Protein AF-A0A1V1PQ42-F1 (afdb_monomer_lite)

Foldseek 3Di:
DDDDDDDDDDDDPDPDDPPPPDDPQDPFAWWWKDQVVVFAIEIEGAGEDALVVLVVVLVVCLVPVSNVQTAYEYEYDQHYHCVRPDLVSLVVSVVSLLVSLVPDPDQREYEYEYAALHPVVLVVVCSNPPCCVPRRSHNYHYDYHPDLVVSCVGDPPVVSVCVVVVPRMDTDDTD

Sequence (175 aa):
MCVERIRAGPNKATPPRVDEIRSATKPMAITFFEHAALGFQVVRMDGVLTDAQLTALSQAHVGNRDWAAADAIHIVDEALDVSEVTYAHLDKLRALYRVLQASLDLHLVRRAAWVCPNPSAWSLLEYWLADRHSRDGQGSDVCLVASLAEASLLFDEEELATVSRWRGFTELHRI

Structure (mmCIF, N/CA/C/O backbone):
data_AF-A0A1V1PQ42-F1
#
_entry.id   AF-A0A1V1PQ42-F1
#
loop_
_atom_site.group_PDB
_atom_site.id
_atom_site.type_symbol
_atom_site.label_atom_id
_atom_site.label_alt_id
_atom_site.label_comp_id
_atom_site.label_asym_id
_atom_site.label_entity_id
_atom_site.label_seq_id
_atom_site.pdbx_PDB_ins_code
_atom_site.Cartn_x
_atom_site.Cartn_y
_atom_site.Cartn_z
_atom_site.occupancy
_atom_site.B_iso_or_equiv
_atom_site.auth_seq_id
_atom_site.auth_comp_id
_atom_site.auth_asym_id
_atom_site.auth_atom_id
_atom_site.pdbx_PDB_model_num
ATOM 1 N N . MET A 1 1 ? 78.884 14.021 20.514 1.00 38.81 1 MET A N 1
ATOM 2 C CA . MET A 1 1 ? 77.903 12.926 20.342 1.00 38.81 1 MET A CA 1
ATOM 3 C C . MET A 1 1 ? 76.595 13.426 20.939 1.00 38.81 1 MET A C 1
ATOM 5 O O . MET A 1 1 ? 76.595 13.726 22.120 1.00 38.81 1 MET A O 1
ATOM 9 N N . CYS A 1 2 ? 75.607 13.861 20.142 1.00 36.00 2 CYS A N 1
ATOM 10 C CA . CYS A 1 2 ? 74.465 13.034 19.687 1.00 36.00 2 CYS A CA 1
ATOM 11 C C . CYS A 1 2 ? 73.952 12.139 20.835 1.00 36.00 2 CYS A C 1
ATOM 13 O O . CYS A 1 2 ? 74.721 11.317 21.313 1.00 36.00 2 CYS A O 1
ATOM 15 N N . VAL A 1 3 ? 72.720 12.264 21.345 1.00 38.56 3 VAL A N 1
ATOM 16 C CA . VAL A 1 3 ? 71.445 12.167 20.610 1.00 38.56 3 VAL A CA 1
ATOM 17 C C . VAL A 1 3 ? 70.310 12.900 21.364 1.00 38.56 3 VAL A C 1
ATOM 19 O O . VAL A 1 3 ? 70.218 12.815 22.586 1.00 38.56 3 VAL A O 1
ATOM 22 N N . GLU A 1 4 ? 69.427 13.577 20.624 1.00 38.66 4 GLU A N 1
ATOM 23 C CA . GLU A 1 4 ? 68.067 13.965 21.039 1.00 38.66 4 GLU A CA 1
ATOM 24 C C . GLU A 1 4 ? 67.194 12.737 21.371 1.00 38.66 4 GLU A C 1
ATOM 26 O O . GLU A 1 4 ? 67.390 11.683 20.769 1.00 38.66 4 GLU A O 1
ATOM 31 N N . ARG A 1 5 ? 66.143 12.886 22.200 1.00 42.69 5 ARG A N 1
ATOM 32 C CA . ARG A 1 5 ? 64.795 12.374 21.849 1.00 42.69 5 ARG A CA 1
ATOM 33 C C . ARG A 1 5 ? 63.667 12.835 22.791 1.00 42.69 5 ARG A C 1
ATOM 35 O O . ARG A 1 5 ? 63.561 12.404 23.930 1.00 42.69 5 ARG A O 1
ATOM 42 N N . ILE A 1 6 ? 62.823 13.695 22.216 1.00 43.53 6 ILE A N 1
ATOM 43 C CA . ILE A 1 6 ? 61.353 13.614 22.084 1.00 43.53 6 ILE A CA 1
ATOM 44 C C . ILE A 1 6 ? 60.506 13.504 23.368 1.00 43.53 6 ILE A C 1
ATOM 46 O O . ILE A 1 6 ? 60.350 12.450 23.978 1.00 43.53 6 ILE A O 1
ATOM 50 N N . ARG A 1 7 ? 59.833 14.625 23.668 1.00 42.47 7 ARG A N 1
ATOM 51 C CA . ARG A 1 7 ? 58.661 14.739 24.547 1.00 42.47 7 ARG A CA 1
ATOM 52 C C . ARG A 1 7 ? 57.449 14.047 23.909 1.00 42.47 7 ARG A C 1
ATOM 54 O O . ARG A 1 7 ? 57.089 14.366 22.778 1.00 42.47 7 ARG A O 1
ATOM 61 N N . ALA A 1 8 ? 56.782 13.173 24.659 1.00 42.50 8 ALA A N 1
ATOM 62 C CA . ALA A 1 8 ? 55.443 12.692 24.335 1.00 42.50 8 ALA A CA 1
ATOM 63 C C . ALA A 1 8 ? 54.422 13.817 24.591 1.00 42.50 8 ALA A C 1
ATOM 65 O O . ALA A 1 8 ? 54.221 14.237 25.730 1.00 42.50 8 ALA A O 1
ATOM 66 N N . GLY A 1 9 ? 53.821 14.343 23.523 1.00 43.59 9 GLY A N 1
ATOM 67 C CA . GLY A 1 9 ? 52.654 15.222 23.605 1.00 43.59 9 GLY A CA 1
ATOM 68 C C . GLY A 1 9 ? 51.368 14.411 23.825 1.00 43.59 9 GLY A C 1
ATOM 69 O O . GLY A 1 9 ? 51.314 13.243 23.434 1.00 43.59 9 GLY A O 1
ATOM 70 N N . PRO A 1 10 ? 50.329 14.996 24.443 1.00 45.22 10 PRO A N 1
ATOM 71 C CA . PRO A 1 10 ? 49.080 14.299 24.712 1.00 45.22 10 PRO A CA 1
ATOM 72 C C . PRO A 1 10 ? 48.338 13.994 23.407 1.00 45.22 10 PRO A C 1
ATOM 74 O O . PRO A 1 10 ? 48.127 14.865 22.560 1.00 45.22 10 PRO A O 1
ATOM 77 N N . ASN A 1 11 ? 47.951 12.728 23.276 1.00 43.69 11 ASN A N 1
ATOM 78 C CA . ASN A 1 11 ? 47.199 12.161 22.168 1.00 43.69 11 ASN A CA 1
ATOM 79 C C . ASN A 1 11 ? 45.830 12.861 22.059 1.00 43.69 11 ASN A C 1
ATOM 81 O O . ASN A 1 11 ? 44.925 12.600 22.851 1.00 43.69 11 ASN A O 1
ATOM 85 N N . LYS A 1 12 ? 45.686 13.796 21.112 1.00 47.03 12 LYS A N 1
ATOM 86 C CA . LYS A 1 12 ? 44.388 14.384 20.763 1.00 47.03 12 LYS A CA 1
ATOM 87 C C . LYS A 1 12 ? 43.597 13.326 19.999 1.00 47.03 12 LYS A C 1
ATOM 89 O O . LYS A 1 12 ? 43.850 13.101 18.818 1.00 47.03 12 LYS A O 1
ATOM 94 N N . ALA A 1 13 ? 42.656 12.680 20.684 1.00 47.91 13 ALA A N 1
ATOM 95 C CA . ALA A 1 13 ? 41.653 11.842 20.047 1.00 47.91 13 ALA A CA 1
ATOM 96 C C . ALA A 1 13 ? 40.967 12.655 18.940 1.00 47.91 13 ALA A C 1
ATOM 98 O O . ALA A 1 13 ? 40.370 13.703 19.191 1.00 47.91 13 ALA A O 1
ATOM 99 N N . THR A 1 14 ? 41.132 12.202 17.702 1.00 52.16 14 THR A N 1
ATOM 100 C CA . THR A 1 14 ? 40.446 12.774 16.545 1.00 52.16 14 THR A CA 1
ATOM 101 C C . THR A 1 14 ? 38.969 12.394 16.667 1.00 52.16 14 THR A C 1
ATOM 103 O O . THR A 1 14 ? 38.689 11.203 16.801 1.00 52.16 14 THR A O 1
ATOM 106 N N . PRO A 1 15 ? 38.022 13.348 16.680 1.00 42.31 15 PRO A N 1
ATOM 107 C CA . PRO A 1 15 ? 36.609 12.997 16.647 1.00 42.31 15 PRO A CA 1
ATOM 108 C C . PRO A 1 15 ? 36.301 12.292 15.314 1.00 42.31 15 PRO A C 1
ATOM 110 O O . PRO A 1 15 ? 36.861 12.686 14.285 1.00 42.31 15 PRO A O 1
ATOM 113 N N . PRO A 1 16 ? 35.451 11.251 15.306 1.00 37.88 16 PRO A N 1
ATOM 114 C CA . PRO A 1 16 ? 35.089 10.573 14.068 1.00 37.88 16 PRO A CA 1
ATOM 115 C C . PRO A 1 16 ? 34.418 11.560 13.101 1.00 37.88 16 PRO A C 1
ATOM 117 O O . PRO A 1 16 ? 33.638 12.425 13.509 1.00 37.88 16 PRO A O 1
ATOM 120 N N . ARG A 1 17 ? 34.777 11.459 11.816 1.00 39.06 17 ARG A N 1
ATOM 121 C CA . ARG A 1 17 ? 34.222 12.278 10.731 1.00 39.06 17 ARG A CA 1
ATOM 122 C C . ARG A 1 17 ? 32.746 11.932 10.526 1.00 39.06 17 ARG A C 1
ATOM 124 O O . ARG A 1 17 ? 32.366 10.769 10.562 1.00 39.06 17 ARG A O 1
ATOM 131 N N . VAL A 1 18 ? 31.945 12.956 10.240 1.00 44.16 18 VAL A N 1
ATOM 132 C CA . VAL A 1 18 ? 30.486 12.899 10.012 1.00 44.16 18 VAL A CA 1
ATOM 133 C C . VAL A 1 18 ? 30.098 12.065 8.768 1.00 44.16 18 VAL A C 1
ATOM 135 O O . VAL A 1 18 ? 28.925 11.788 8.551 1.00 44.16 18 VAL A O 1
ATOM 138 N N . ASP A 1 19 ? 31.072 11.572 7.998 1.00 39.03 19 ASP A N 1
ATOM 139 C CA . ASP A 1 19 ? 30.859 10.874 6.724 1.00 39.03 19 ASP A CA 1
ATOM 140 C C . ASP A 1 19 ? 30.889 9.332 6.807 1.00 39.03 19 ASP A C 1
ATOM 142 O O . ASP A 1 19 ? 30.744 8.664 5.786 1.00 39.03 19 ASP A O 1
ATOM 146 N N . GLU A 1 20 ? 31.027 8.740 7.999 1.00 40.66 20 GLU A N 1
ATOM 147 C CA . GLU A 1 20 ? 31.029 7.272 8.192 1.00 40.66 20 GLU A CA 1
ATOM 148 C C . GLU A 1 20 ? 29.664 6.675 8.589 1.00 40.66 20 GLU A C 1
ATOM 150 O O . GLU A 1 20 ? 29.575 5.523 9.006 1.00 40.66 20 GLU A O 1
ATOM 155 N N . ILE A 1 21 ? 28.570 7.415 8.384 1.00 43.59 21 ILE A N 1
ATOM 156 C CA . ILE A 1 21 ? 27.204 6.866 8.408 1.00 43.59 21 ILE A CA 1
ATOM 157 C C . ILE A 1 21 ? 26.648 6.886 6.982 1.00 43.59 21 ILE A C 1
ATOM 159 O O . ILE A 1 21 ? 25.666 7.556 6.673 1.00 43.59 21 ILE A O 1
ATOM 163 N N . ARG A 1 22 ? 27.302 6.169 6.063 1.00 42.66 22 ARG A N 1
ATOM 164 C CA . ARG A 1 22 ? 26.708 5.847 4.764 1.00 42.66 22 ARG A CA 1
ATOM 165 C C . ARG A 1 22 ? 26.631 4.344 4.565 1.00 42.66 22 ARG A C 1
ATOM 167 O O . ARG A 1 22 ? 27.622 3.672 4.315 1.00 42.66 22 ARG A O 1
ATOM 174 N N . SER A 1 23 ? 25.374 3.909 4.585 1.00 45.06 23 SER A N 1
ATOM 175 C CA . SER A 1 23 ? 24.831 2.768 3.862 1.00 45.06 23 SER A CA 1
ATOM 176 C C . SER A 1 23 ? 25.217 1.387 4.384 1.00 45.06 23 SER A C 1
ATOM 178 O O . SER A 1 23 ? 25.910 0.613 3.730 1.00 45.06 23 SER A O 1
ATOM 180 N N . ALA A 1 24 ? 24.641 1.023 5.532 1.00 45.12 24 ALA A N 1
ATOM 181 C CA . ALA A 1 24 ? 24.122 -0.333 5.631 1.00 45.12 24 ALA A CA 1
ATOM 182 C C . ALA A 1 24 ? 22.972 -0.427 4.616 1.00 45.12 24 ALA A C 1
ATOM 184 O O . ALA A 1 24 ? 21.944 0.227 4.788 1.00 45.12 24 ALA A O 1
ATOM 185 N N . THR A 1 25 ? 23.189 -1.156 3.522 1.00 47.34 25 THR A N 1
ATOM 186 C CA . THR A 1 25 ? 22.195 -1.478 2.493 1.00 47.34 25 THR A CA 1
ATOM 187 C C . THR A 1 25 ? 20.913 -1.933 3.183 1.00 47.34 25 THR A C 1
ATOM 189 O O . THR A 1 25 ? 20.919 -2.994 3.798 1.00 47.34 25 THR A O 1
ATOM 192 N N . LYS A 1 26 ? 19.856 -1.113 3.173 1.00 54.12 26 LYS A N 1
ATOM 193 C CA . LYS A 1 26 ? 18.601 -1.403 3.882 1.00 54.12 26 LYS A CA 1
ATOM 194 C C . LYS A 1 26 ? 17.895 -2.551 3.141 1.00 54.12 26 LYS A C 1
ATOM 196 O O . LYS A 1 26 ? 17.393 -2.308 2.045 1.00 54.12 26 LYS A O 1
ATOM 201 N N . PRO A 1 27 ? 17.862 -3.793 3.660 1.00 63.25 27 PRO A N 1
ATOM 202 C CA . PRO A 1 27 ? 17.223 -4.904 2.979 1.00 63.25 27 PRO A CA 1
ATOM 203 C C . PRO A 1 27 ? 15.852 -5.099 3.620 1.00 63.25 27 PRO A C 1
ATOM 205 O O . PRO A 1 27 ? 15.706 -5.855 4.577 1.00 63.25 27 PRO A O 1
ATOM 208 N N . MET A 1 28 ? 14.870 -4.330 3.166 1.00 63.03 28 MET A N 1
ATOM 209 C CA . MET A 1 28 ? 13.471 -4.507 3.551 1.00 63.03 28 MET A CA 1
ATOM 210 C C . MET A 1 28 ? 12.612 -3.693 2.599 1.00 63.03 28 MET A C 1
ATOM 212 O O . MET A 1 28 ? 13.019 -2.571 2.324 1.00 63.03 28 MET A O 1
ATOM 216 N N . ALA A 1 29 ? 11.491 -4.228 2.102 1.00 79.25 29 ALA A N 1
ATOM 217 C CA . ALA A 1 29 ? 10.621 -3.468 1.198 1.00 79.25 29 ALA A CA 1
ATOM 218 C C . ALA A 1 29 ? 9.166 -3.399 1.604 1.00 79.25 29 ALA A C 1
ATOM 220 O O . ALA A 1 29 ? 8.527 -2.416 1.249 1.00 79.25 29 ALA A O 1
ATOM 221 N N . ILE A 1 30 ? 8.603 -4.423 2.257 1.00 94.25 30 ILE A N 1
ATOM 222 C CA . ILE A 1 30 ? 7.150 -4.462 2.474 1.00 94.25 30 ILE A CA 1
ATOM 223 C C . ILE A 1 30 ? 6.824 -5.168 3.787 1.00 94.25 30 ILE A C 1
ATOM 225 O O . ILE A 1 30 ? 7.205 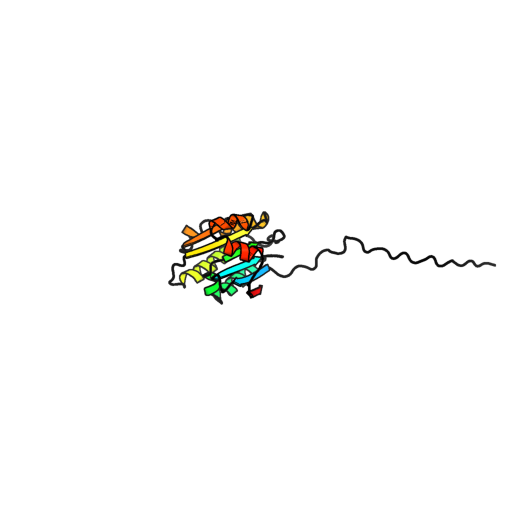-6.314 3.998 1.00 94.25 30 ILE A O 1
ATOM 229 N N . THR A 1 31 ? 6.091 -4.507 4.680 1.00 95.56 31 THR A N 1
ATOM 230 C CA . THR A 1 31 ? 5.615 -5.103 5.939 1.00 95.56 31 THR A CA 1
ATOM 231 C C . THR A 1 31 ? 4.115 -4.901 6.098 1.00 95.56 31 THR A C 1
ATOM 233 O O . THR A 1 31 ? 3.610 -3.794 5.909 1.00 95.56 31 THR A O 1
ATOM 236 N N . PHE A 1 32 ? 3.416 -5.968 6.471 1.00 96.06 32 PHE A N 1
ATOM 237 C CA . PHE A 1 32 ? 1.983 -5.989 6.731 1.00 96.06 32 PHE A CA 1
ATOM 238 C C . PHE A 1 32 ? 1.716 -5.890 8.221 1.00 96.06 32 PHE A C 1
ATOM 240 O O . PHE A 1 32 ? 2.275 -6.646 9.018 1.00 96.06 32 PHE A O 1
ATOM 247 N N . PHE A 1 33 ? 0.798 -5.009 8.575 1.00 97.00 33 PHE A N 1
ATOM 248 C CA . PHE A 1 33 ? 0.276 -4.861 9.916 1.00 97.00 33 PHE A CA 1
ATOM 249 C C . PHE A 1 33 ? -1.241 -4.919 9.883 1.00 97.00 33 PHE A C 1
ATOM 251 O O . PHE A 1 33 ? -1.862 -4.501 8.910 1.00 97.00 33 PHE A O 1
ATOM 258 N N . GLU A 1 34 ? -1.838 -5.378 10.970 1.00 96.81 34 GLU A N 1
ATOM 259 C CA . GLU A 1 34 ? -3.285 -5.405 11.141 1.00 96.81 34 GLU A CA 1
ATOM 260 C C . GLU A 1 34 ? -3.682 -4.737 12.450 1.00 96.81 34 GLU A C 1
ATOM 262 O O . GLU A 1 34 ? -3.006 -4.891 13.471 1.00 96.81 34 GLU A O 1
ATOM 267 N N . HIS A 1 35 ? -4.811 -4.031 12.415 1.00 96.75 35 HIS A N 1
ATOM 268 C CA . HIS A 1 35 ? -5.519 -3.588 13.604 1.00 96.75 35 HIS A CA 1
ATOM 269 C C . HIS A 1 35 ? -6.845 -4.346 13.744 1.00 96.75 35 HIS A C 1
ATOM 271 O O . HIS A 1 35 ? -7.900 -3.862 13.335 1.00 96.75 35 HIS A O 1
ATOM 277 N N . ALA A 1 36 ? -6.806 -5.528 14.366 1.00 93.94 36 ALA A N 1
ATOM 278 C CA . ALA A 1 36 ? -7.935 -6.466 14.392 1.00 93.94 36 ALA A CA 1
ATOM 279 C C . ALA A 1 36 ? -9.240 -5.861 14.948 1.00 93.94 36 ALA A C 1
ATOM 281 O O . ALA A 1 36 ? -10.324 -6.191 14.482 1.00 93.94 36 ALA A O 1
ATOM 282 N N . ALA A 1 37 ? -9.151 -4.939 15.915 1.00 94.69 37 ALA A N 1
ATOM 283 C CA . ALA A 1 37 ? -10.332 -4.298 16.500 1.00 94.69 37 ALA A CA 1
ATOM 284 C C . ALA A 1 37 ? -11.026 -3.290 15.562 1.00 94.69 37 ALA A C 1
ATOM 286 O O . ALA A 1 37 ? -12.210 -3.033 15.741 1.00 94.69 37 ALA A O 1
ATOM 287 N N . LEU A 1 38 ? -10.297 -2.729 14.589 1.00 93.19 38 LEU A N 1
ATOM 288 C CA . LEU A 1 38 ? -10.836 -1.786 13.595 1.00 93.19 38 LEU A CA 1
ATOM 289 C C . LEU A 1 38 ? -10.978 -2.430 12.206 1.00 93.19 38 LEU A C 1
ATOM 291 O O . LEU A 1 38 ? -11.559 -1.830 11.314 1.00 93.19 38 LEU A O 1
ATOM 295 N N . GLY A 1 39 ? -10.476 -3.655 12.017 1.00 91.94 39 GLY A N 1
ATOM 296 C CA . GLY A 1 39 ? -10.711 -4.447 10.810 1.00 91.94 39 GLY A CA 1
ATOM 297 C C . GLY A 1 39 ? -9.971 -3.975 9.555 1.00 91.94 39 GLY A C 1
ATOM 298 O O . GLY A 1 39 ? -10.400 -4.315 8.456 1.00 91.94 39 GLY A O 1
ATOM 299 N N . PHE A 1 40 ? -8.872 -3.222 9.689 1.00 94.12 40 PHE A N 1
ATOM 300 C CA . PHE A 1 40 ? -8.064 -2.773 8.548 1.00 94.12 40 PHE A CA 1
ATOM 301 C C . PHE A 1 40 ? -6.576 -3.107 8.702 1.00 94.12 40 PHE A C 1
ATOM 303 O O . PHE A 1 40 ? -6.066 -3.392 9.795 1.00 94.12 40 PHE A O 1
ATOM 310 N N . GLN A 1 41 ? -5.873 -3.050 7.573 1.00 96.00 41 GLN A N 1
ATOM 311 C CA . GLN A 1 41 ? -4.448 -3.320 7.463 1.00 96.00 41 GLN A CA 1
ATOM 312 C C . GLN A 1 41 ? -3.640 -2.062 7.151 1.00 96.00 41 GLN A C 1
ATOM 314 O O . GLN A 1 41 ? -4.096 -1.145 6.470 1.00 96.00 41 GLN A O 1
ATOM 319 N N . VAL A 1 42 ? -2.387 -2.045 7.599 1.00 97.25 42 VAL A N 1
ATOM 320 C CA . VAL A 1 42 ? -1.385 -1.090 7.125 1.00 97.25 42 VAL A CA 1
ATOM 321 C C . VAL A 1 42 ? -0.279 -1.849 6.417 1.00 97.25 42 VAL A C 1
ATOM 323 O O . VAL A 1 42 ? 0.322 -2.756 6.989 1.00 97.25 42 VAL A O 1
ATOM 326 N N . VAL A 1 43 ? 0.030 -1.445 5.189 1.00 96.81 43 VAL A N 1
ATOM 327 C CA . VAL A 1 43 ? 1.154 -1.990 4.424 1.00 96.81 43 VAL A CA 1
ATOM 328 C C . VAL A 1 43 ? 2.226 -0.918 4.324 1.00 96.81 43 VAL A C 1
ATOM 330 O O . VAL A 1 43 ? 2.043 0.082 3.633 1.00 96.81 43 VAL A O 1
ATOM 333 N N . ARG A 1 44 ? 3.343 -1.101 5.026 1.00 96.62 44 ARG A N 1
ATOM 334 C CA . ARG A 1 44 ? 4.473 -0.167 4.982 1.00 96.62 44 ARG A CA 1
ATOM 335 C C . ARG A 1 44 ? 5.481 -0.599 3.937 1.00 96.62 44 ARG A C 1
ATOM 337 O O . ARG A 1 44 ? 5.858 -1.767 3.914 1.00 96.62 44 ARG A O 1
ATOM 344 N N . MET A 1 45 ? 5.936 0.354 3.134 1.00 95.88 45 MET A N 1
ATOM 345 C CA . MET A 1 45 ? 6.989 0.165 2.148 1.00 95.88 45 MET A CA 1
ATOM 346 C C . MET A 1 45 ? 8.134 1.131 2.413 1.00 95.88 45 MET A C 1
ATOM 348 O O . MET A 1 45 ? 7.926 2.339 2.386 1.00 95.88 45 MET A O 1
ATOM 352 N N . ASP A 1 46 ? 9.331 0.615 2.664 1.00 94.50 46 ASP A N 1
ATOM 353 C CA . ASP A 1 46 ? 10.546 1.411 2.860 1.00 94.50 46 ASP A CA 1
ATOM 354 C C . ASP A 1 46 ? 11.749 0.726 2.201 1.00 94.50 46 ASP A C 1
ATOM 356 O O . ASP A 1 46 ? 11.592 -0.359 1.668 1.00 94.50 46 ASP A O 1
ATOM 360 N N . GLY A 1 47 ? 12.927 1.351 2.162 1.00 93.19 47 GLY A N 1
ATOM 361 C CA . GLY A 1 47 ? 14.128 0.706 1.614 1.00 93.19 47 GLY A CA 1
ATOM 362 C C . GLY A 1 47 ? 14.174 0.682 0.083 1.00 93.19 47 GLY A C 1
ATOM 363 O O . GLY A 1 47 ? 14.037 1.729 -0.541 1.00 93.19 47 GLY A O 1
ATOM 364 N N . VAL A 1 48 ? 14.435 -0.483 -0.513 1.00 93.56 48 VAL A N 1
ATOM 365 C CA . VAL A 1 48 ? 14.557 -0.659 -1.973 1.00 93.56 48 VAL A CA 1
ATOM 366 C C . VAL A 1 48 ? 13.480 -1.619 -2.436 1.00 93.56 48 VAL A C 1
ATOM 368 O O . VAL A 1 48 ? 13.440 -2.740 -1.935 1.00 93.56 48 VAL A O 1
ATOM 371 N N . LEU A 1 49 ? 12.649 -1.191 -3.388 1.00 92.75 49 LEU A N 1
ATOM 372 C CA . LEU A 1 49 ? 11.609 -1.998 -4.011 1.00 92.75 49 LEU A CA 1
ATOM 373 C C . LEU A 1 49 ? 12.113 -2.596 -5.330 1.00 92.75 49 LEU A C 1
ATOM 375 O O . LEU A 1 49 ? 12.496 -1.886 -6.256 1.00 92.75 49 LEU A O 1
ATOM 379 N N . THR A 1 50 ? 12.060 -3.918 -5.421 1.00 92.19 50 THR A N 1
ATOM 380 C CA . THR A 1 50 ? 12.563 -4.728 -6.536 1.00 92.19 50 THR A CA 1
ATOM 381 C C . THR A 1 50 ? 11.441 -5.580 -7.135 1.00 92.19 50 THR A C 1
ATOM 383 O O . THR A 1 50 ? 10.407 -5.821 -6.503 1.00 92.19 50 THR A O 1
ATOM 386 N N . ASP A 1 51 ? 11.651 -6.113 -8.342 1.00 89.44 51 ASP A N 1
ATOM 387 C CA . ASP A 1 51 ? 10.721 -7.070 -8.971 1.00 89.44 51 ASP A CA 1
ATOM 388 C C . ASP A 1 51 ? 10.517 -8.336 -8.114 1.00 89.44 51 ASP A C 1
ATOM 390 O O . ASP A 1 51 ? 9.410 -8.872 -8.019 1.00 89.44 51 ASP A O 1
ATOM 394 N N . ALA A 1 52 ? 11.565 -8.780 -7.410 1.00 90.50 52 ALA A N 1
ATOM 395 C CA . ALA A 1 52 ? 11.487 -9.919 -6.499 1.00 90.50 52 ALA A CA 1
ATOM 396 C C . ALA A 1 52 ? 10.535 -9.647 -5.323 1.00 90.50 52 ALA A C 1
ATOM 398 O O . ALA A 1 52 ? 9.740 -10.516 -4.964 1.00 90.50 52 ALA A O 1
ATOM 399 N N . GLN A 1 53 ? 10.559 -8.437 -4.759 1.00 92.06 53 GLN A N 1
ATOM 400 C CA . GLN A 1 53 ? 9.655 -8.054 -3.669 1.00 92.06 53 GLN A CA 1
ATOM 401 C C . GLN A 1 53 ? 8.221 -7.845 -4.156 1.00 92.06 53 GLN A C 1
ATOM 403 O O . GLN A 1 53 ? 7.292 -8.252 -3.465 1.00 92.06 53 GLN A O 1
ATOM 408 N N . LEU A 1 54 ? 8.014 -7.297 -5.360 1.00 90.69 54 LEU A N 1
ATOM 409 C CA . LEU A 1 54 ? 6.680 -7.237 -5.976 1.00 90.69 54 LEU A CA 1
ATOM 410 C C . LEU A 1 54 ? 6.114 -8.640 -6.244 1.00 90.69 54 LEU A C 1
ATOM 412 O O . LEU A 1 54 ? 4.926 -8.898 -6.033 1.00 90.69 54 LEU A O 1
ATOM 416 N N . THR A 1 55 ? 6.969 -9.574 -6.656 1.00 89.38 55 THR A N 1
ATOM 417 C CA . THR A 1 55 ? 6.585 -10.978 -6.835 1.00 89.38 55 THR A CA 1
ATOM 418 C C . THR A 1 55 ? 6.231 -11.621 -5.496 1.00 89.38 55 THR A C 1
ATOM 420 O O . THR A 1 55 ? 5.165 -12.227 -5.375 1.00 89.38 55 THR A O 1
ATOM 423 N N . ALA A 1 56 ? 7.062 -11.445 -4.469 1.00 91.19 56 ALA A N 1
ATOM 424 C CA . ALA A 1 56 ? 6.788 -11.952 -3.127 1.00 91.19 56 ALA A CA 1
ATOM 425 C C . ALA A 1 56 ? 5.507 -11.342 -2.527 1.00 91.19 56 ALA A C 1
ATOM 427 O O . ALA A 1 56 ? 4.713 -12.062 -1.925 1.00 91.19 56 ALA A O 1
ATOM 428 N N . LEU A 1 57 ? 5.238 -10.054 -2.778 1.00 89.56 57 LEU A N 1
ATOM 429 C CA . LEU A 1 57 ? 3.987 -9.385 -2.411 1.00 89.56 57 LEU A CA 1
ATOM 430 C C . LEU A 1 57 ? 2.776 -10.105 -3.012 1.00 89.56 57 LEU A C 1
ATOM 432 O O . LEU A 1 57 ? 1.813 -10.414 -2.307 1.00 89.56 57 LEU A O 1
ATOM 436 N N . SER A 1 58 ? 2.832 -10.416 -4.309 1.00 85.88 58 SER A N 1
ATOM 437 C CA . SER A 1 58 ? 1.749 -11.144 -4.975 1.00 85.88 58 SER A CA 1
ATOM 438 C C . SER A 1 58 ? 1.528 -12.529 -4.358 1.00 85.88 58 SER A C 1
ATOM 440 O O . SER A 1 58 ? 0.390 -12.920 -4.102 1.00 85.88 58 SER A O 1
ATOM 442 N N . GLN A 1 59 ? 2.609 -13.245 -4.039 1.00 89.31 59 GLN A N 1
ATOM 443 C CA . GLN A 1 59 ? 2.554 -14.571 -3.425 1.00 89.31 59 GLN A CA 1
ATOM 444 C C . GLN A 1 59 ? 1.981 -14.517 -2.006 1.00 89.31 59 GLN A C 1
ATOM 446 O O . GLN A 1 59 ? 1.178 -15.378 -1.644 1.00 89.31 59 GLN A O 1
ATOM 451 N N . ALA A 1 60 ? 2.323 -13.486 -1.230 1.00 89.50 60 ALA A N 1
ATOM 452 C CA . ALA A 1 60 ? 1.757 -13.266 0.095 1.00 89.50 60 ALA A CA 1
ATOM 453 C C . ALA A 1 60 ? 0.231 -13.092 0.029 1.00 89.50 60 ALA A C 1
ATOM 455 O O . ALA A 1 60 ? -0.485 -13.720 0.808 1.00 89.50 60 ALA A O 1
ATOM 456 N N . HIS A 1 61 ? -0.286 -12.331 -0.941 1.00 86.50 61 HIS A N 1
ATOM 457 C CA . HIS A 1 61 ? -1.732 -12.184 -1.144 1.00 86.50 61 HIS A CA 1
ATOM 458 C C . HIS A 1 61 ? -2.415 -13.450 -1.681 1.00 86.50 61 HIS A C 1
ATOM 460 O O . HIS A 1 61 ? -3.556 -13.725 -1.317 1.00 86.50 61 HIS A O 1
ATOM 466 N N . VAL A 1 62 ? -1.733 -14.247 -2.513 1.00 84.81 62 VAL A N 1
ATOM 467 C CA . VAL A 1 62 ? -2.236 -15.565 -2.947 1.00 84.81 62 VAL A CA 1
ATOM 468 C C . VAL A 1 62 ? -2.400 -16.501 -1.749 1.00 84.81 62 VAL A C 1
ATOM 470 O O . VAL A 1 62 ? -3.423 -17.181 -1.644 1.00 84.81 62 VAL A O 1
ATOM 473 N N . GLY A 1 63 ? -1.409 -16.526 -0.853 1.00 87.06 63 GLY A N 1
ATOM 474 C CA . GLY A 1 63 ? -1.424 -17.347 0.357 1.00 87.06 63 GLY A CA 1
ATOM 475 C C . GLY A 1 63 ? -2.395 -16.850 1.432 1.00 87.06 63 GLY A C 1
ATOM 476 O O . GLY A 1 63 ? -2.896 -17.659 2.206 1.00 87.06 63 GLY A O 1
ATOM 477 N N . ASN A 1 64 ? -2.695 -15.548 1.452 1.00 87.62 64 ASN A N 1
ATOM 478 C CA . ASN A 1 64 ? -3.511 -14.898 2.478 1.00 87.62 64 ASN A CA 1
ATOM 479 C C . ASN A 1 64 ? -4.599 -14.036 1.826 1.00 87.62 64 ASN A C 1
ATOM 481 O O . ASN A 1 64 ? -4.520 -12.806 1.787 1.00 87.62 64 ASN A O 1
ATOM 485 N N . ARG A 1 65 ? -5.627 -14.695 1.282 1.00 80.00 65 ARG A N 1
ATOM 486 C CA . ARG A 1 65 ? -6.695 -14.030 0.513 1.00 80.00 65 ARG A CA 1
ATOM 487 C C . ARG A 1 65 ? -7.434 -12.959 1.315 1.00 80.00 65 ARG A C 1
ATOM 489 O O . ARG A 1 65 ? -7.769 -11.921 0.750 1.00 80.00 65 ARG A O 1
ATOM 496 N N . ASP A 1 66 ? -7.603 -13.165 2.618 1.00 83.31 66 ASP A N 1
ATOM 497 C CA . ASP A 1 66 ? -8.253 -12.196 3.506 1.00 83.31 66 ASP A CA 1
ATOM 498 C C . ASP A 1 66 ? -7.488 -10.865 3.558 1.00 83.31 66 ASP A C 1
ATOM 500 O O . ASP A 1 66 ? -8.098 -9.803 3.638 1.00 83.31 66 ASP A O 1
ATOM 504 N N . TRP A 1 67 ? -6.161 -10.880 3.386 1.00 86.81 67 TRP A N 1
ATOM 505 C CA . TRP A 1 67 ? -5.360 -9.650 3.322 1.00 86.81 67 TRP A CA 1
ATOM 506 C C . TRP A 1 67 ? -5.585 -8.885 2.020 1.00 86.81 67 TRP A C 1
ATOM 508 O O . TRP A 1 67 ? -5.486 -7.665 1.980 1.00 86.81 67 TRP A O 1
ATOM 518 N N . ALA A 1 68 ? -5.886 -9.587 0.925 1.00 79.31 68 ALA A N 1
ATOM 519 C CA . ALA A 1 68 ? -6.256 -8.929 -0.325 1.00 79.31 68 ALA A CA 1
ATOM 520 C C . ALA A 1 68 ? -7.666 -8.312 -0.260 1.00 79.31 68 ALA A C 1
ATOM 522 O O . ALA A 1 68 ? -7.957 -7.389 -1.026 1.00 79.31 68 ALA A O 1
ATOM 523 N N . ALA A 1 69 ? -8.522 -8.819 0.631 1.00 80.31 69 ALA A N 1
ATOM 524 C CA . ALA A 1 69 ? -9.903 -8.385 0.813 1.00 80.31 69 ALA A CA 1
ATOM 525 C C . ALA A 1 69 ? -10.080 -7.283 1.872 1.00 80.31 69 ALA A C 1
ATOM 527 O O . ALA A 1 69 ? -11.099 -6.599 1.843 1.00 80.31 69 ALA A O 1
ATOM 528 N N . ALA A 1 70 ? -9.117 -7.109 2.780 1.00 87.31 70 ALA A N 1
ATOM 529 C CA . ALA A 1 70 ? -9.183 -6.114 3.843 1.00 87.31 70 ALA A CA 1
ATOM 530 C C . ALA A 1 70 ? -9.094 -4.669 3.320 1.00 87.31 70 ALA A C 1
ATOM 532 O O . ALA A 1 70 ? -8.425 -4.387 2.318 1.00 87.31 70 ALA A O 1
ATOM 533 N N . ASP A 1 71 ? -9.719 -3.749 4.057 1.00 93.50 71 ASP A N 1
ATOM 534 C CA . ASP A 1 71 ? -9.427 -2.321 3.944 1.00 93.50 71 ASP A CA 1
ATOM 535 C C . ASP A 1 71 ? -7.954 -2.080 4.287 1.00 93.50 71 ASP A C 1
ATOM 537 O O . ASP A 1 71 ? -7.415 -2.687 5.220 1.00 93.50 71 ASP A O 1
ATOM 541 N N . ALA A 1 72 ? -7.286 -1.205 3.534 1.00 94.81 72 ALA A N 1
ATOM 542 C CA . ALA A 1 72 ? -5.843 -1.033 3.665 1.00 94.81 72 ALA A CA 1
ATOM 543 C C . ALA A 1 72 ? -5.374 0.418 3.526 1.00 94.81 72 ALA A C 1
ATOM 545 O O . ALA A 1 72 ? -5.785 1.153 2.627 1.00 94.81 72 ALA A O 1
ATOM 546 N N . ILE A 1 73 ? -4.421 0.801 4.374 1.00 97.38 73 ILE A N 1
ATOM 547 C CA . ILE A 1 73 ? -3.631 2.023 4.219 1.00 97.38 73 ILE A CA 1
ATOM 548 C C . ILE A 1 73 ? -2.204 1.614 3.849 1.00 97.38 73 ILE A C 1
ATOM 550 O O . ILE A 1 73 ? -1.461 1.043 4.645 1.00 97.38 73 ILE A O 1
ATOM 554 N N . HIS A 1 74 ? -1.814 1.898 2.613 1.00 97.12 74 HIS A N 1
ATOM 555 C CA . HIS A 1 74 ? -0.468 1.686 2.107 1.00 97.12 74 HIS A CA 1
ATOM 556 C C . HIS A 1 74 ? 0.374 2.932 2.392 1.00 97.12 74 HIS A C 1
ATOM 558 O O . HIS A 1 74 ? 0.039 4.016 1.926 1.00 97.12 74 HIS A O 1
ATOM 564 N N . ILE A 1 75 ? 1.462 2.794 3.146 1.00 97.81 75 ILE A N 1
ATOM 565 C CA . ILE A 1 75 ? 2.364 3.898 3.498 1.00 97.81 75 ILE A CA 1
ATOM 566 C C . ILE A 1 75 ? 3.695 3.678 2.793 1.00 97.81 75 ILE A C 1
ATOM 568 O O . ILE A 1 75 ? 4.418 2.734 3.114 1.00 97.81 75 ILE A O 1
ATOM 572 N N . VAL A 1 76 ? 4.017 4.561 1.855 1.00 96.94 76 VAL A N 1
ATOM 573 C CA . VAL A 1 76 ? 5.306 4.599 1.164 1.00 96.94 76 VAL A CA 1
ATOM 574 C C . VAL A 1 76 ? 6.237 5.560 1.892 1.00 96.94 76 VAL A C 1
ATOM 576 O O . VAL A 1 76 ? 5.886 6.710 2.143 1.00 96.94 76 VAL A O 1
ATOM 579 N N . ASP A 1 77 ? 7.425 5.087 2.246 1.00 95.69 77 ASP A N 1
ATOM 580 C CA . ASP A 1 77 ? 8.470 5.909 2.841 1.00 95.69 77 ASP A CA 1
ATOM 581 C C . ASP A 1 77 ? 9.017 6.919 1.824 1.00 95.69 77 ASP A C 1
ATOM 583 O O . ASP A 1 77 ? 9.187 6.617 0.639 1.00 95.69 77 ASP A O 1
ATOM 587 N N . GLU A 1 78 ? 9.324 8.129 2.290 1.00 95.44 78 GLU A N 1
ATOM 588 C CA . GLU A 1 78 ? 9.864 9.194 1.442 1.00 95.44 78 GLU A CA 1
ATOM 589 C C . GLU A 1 78 ? 11.184 8.781 0.773 1.00 95.44 78 GLU A C 1
ATOM 591 O O . GLU A 1 78 ? 11.428 9.146 -0.374 1.00 95.44 78 GLU A O 1
ATOM 596 N N . ALA A 1 79 ? 11.996 7.955 1.439 1.00 94.50 79 ALA A N 1
ATOM 597 C CA . ALA A 1 79 ? 13.281 7.489 0.934 1.00 94.50 79 ALA A CA 1
ATOM 598 C C . ALA A 1 79 ? 13.207 6.155 0.165 1.00 94.50 79 ALA A C 1
ATOM 600 O O . ALA A 1 79 ? 14.259 5.579 -0.117 1.00 94.50 79 ALA A O 1
ATOM 601 N N . LEU A 1 80 ? 12.009 5.649 -0.165 1.00 94.81 80 LEU A N 1
ATOM 602 C CA . LEU A 1 80 ? 11.864 4.417 -0.947 1.00 94.81 80 LEU A CA 1
ATOM 603 C C . LEU A 1 80 ? 12.574 4.538 -2.308 1.00 94.81 80 LEU A C 1
ATOM 605 O O . LEU A 1 80 ? 12.258 5.411 -3.122 1.00 94.81 80 LEU A O 1
ATOM 609 N N . ASP A 1 81 ? 13.502 3.626 -2.578 1.00 94.50 81 ASP A N 1
ATOM 610 C CA . ASP A 1 81 ? 14.124 3.474 -3.887 1.00 94.50 81 ASP A CA 1
ATOM 611 C C . ASP A 1 81 ? 13.263 2.560 -4.761 1.00 94.50 81 ASP A C 1
ATOM 613 O O . ASP A 1 81 ? 13.003 1.405 -4.427 1.00 94.50 81 ASP A O 1
ATOM 617 N N . VAL A 1 82 ? 12.816 3.100 -5.889 1.00 94.56 82 VAL A N 1
ATOM 618 C CA . VAL A 1 82 ? 11.989 2.406 -6.882 1.00 94.56 82 VAL A CA 1
ATOM 619 C C . VAL A 1 82 ? 12.675 2.333 -8.246 1.00 94.56 82 VAL A C 1
ATOM 621 O O . VAL A 1 82 ? 12.023 2.056 -9.249 1.00 94.56 82 VAL A O 1
ATOM 624 N N . SER A 1 83 ? 13.983 2.597 -8.311 1.00 94.31 83 SER A N 1
ATOM 625 C CA . SER A 1 83 ? 14.743 2.669 -9.566 1.00 94.31 83 SER A CA 1
ATOM 626 C C . SER A 1 83 ? 14.758 1.358 -10.361 1.00 94.31 83 SER A C 1
ATOM 628 O O . SER A 1 83 ? 14.906 1.385 -11.583 1.00 94.31 83 SER A O 1
ATOM 630 N N . GLU A 1 84 ? 14.542 0.218 -9.699 1.00 91.50 84 GLU A N 1
ATOM 631 C CA . GLU A 1 84 ? 14.435 -1.101 -10.335 1.00 91.50 84 GLU A CA 1
ATOM 632 C C . GLU A 1 84 ? 13.000 -1.467 -10.763 1.00 91.50 84 GLU A C 1
ATOM 634 O O . GLU A 1 84 ? 12.778 -2.465 -11.459 1.00 91.50 84 GLU A O 1
ATOM 639 N N . VAL A 1 85 ? 11.997 -0.674 -10.374 1.00 92.88 85 VAL A N 1
ATOM 640 C CA . VAL A 1 85 ? 10.594 -0.925 -10.715 1.00 92.88 85 VAL A CA 1
ATOM 641 C C . VAL A 1 85 ? 10.232 -0.208 -12.008 1.00 92.88 85 VAL A C 1
ATOM 643 O O . VAL A 1 85 ? 10.418 0.993 -12.166 1.00 92.88 85 VAL A O 1
ATOM 646 N N . THR A 1 86 ? 9.648 -0.957 -12.941 1.00 94.19 86 THR A N 1
ATOM 647 C CA . THR A 1 86 ? 9.179 -0.434 -14.226 1.00 94.19 86 THR A CA 1
ATOM 648 C C . THR A 1 86 ? 7.680 -0.663 -14.372 1.00 94.19 86 THR A C 1
ATOM 650 O O . THR A 1 86 ? 7.107 -1.541 -13.722 1.00 94.19 86 THR A O 1
ATOM 653 N N . TYR A 1 87 ? 7.032 0.056 -15.290 1.00 93.81 87 TYR A N 1
ATOM 654 C CA . TYR A 1 87 ? 5.626 -0.200 -15.627 1.00 93.81 87 TYR A CA 1
ATOM 655 C C . TYR A 1 87 ? 5.385 -1.638 -16.110 1.00 93.81 87 TYR A C 1
ATOM 657 O O . TYR A 1 87 ? 4.355 -2.221 -15.792 1.00 93.81 87 TYR A O 1
ATOM 665 N N . ALA A 1 88 ? 6.365 -2.260 -16.774 1.00 93.38 88 ALA A N 1
ATOM 666 C CA . ALA A 1 88 ? 6.272 -3.662 -17.176 1.00 93.38 88 ALA A CA 1
ATOM 667 C C . ALA A 1 88 ? 6.219 -4.622 -15.971 1.00 93.38 88 ALA A C 1
ATOM 669 O O . ALA A 1 88 ? 5.543 -5.648 -16.039 1.00 93.38 88 ALA A O 1
ATOM 670 N N . HIS A 1 89 ? 6.896 -4.301 -14.860 1.00 92.19 89 HIS A N 1
ATOM 671 C CA . HIS A 1 89 ? 6.761 -5.059 -13.609 1.00 92.19 89 HIS A CA 1
ATOM 672 C C . HIS A 1 89 ? 5.345 -4.913 -13.032 1.00 92.19 89 HIS A C 1
ATOM 674 O O . HIS A 1 89 ? 4.727 -5.906 -12.651 1.00 92.19 89 HIS A O 1
ATOM 680 N N . LEU A 1 90 ? 4.784 -3.699 -13.057 1.00 91.06 90 LEU A N 1
ATOM 681 C CA . LEU A 1 90 ? 3.415 -3.440 -12.596 1.00 91.06 90 LEU A CA 1
ATOM 682 C C . LEU A 1 90 ? 2.356 -4.134 -13.466 1.00 91.06 90 LEU A C 1
ATOM 684 O O . LEU A 1 90 ? 1.375 -4.652 -12.936 1.00 91.06 90 LEU A O 1
ATOM 688 N N . ASP A 1 91 ? 2.559 -4.218 -14.781 1.00 91.00 91 ASP A N 1
ATOM 689 C CA . ASP A 1 91 ? 1.663 -4.952 -15.680 1.00 91.00 91 ASP A CA 1
ATOM 690 C C . ASP A 1 91 ? 1.694 -6.464 -15.442 1.00 91.00 91 ASP A C 1
ATOM 692 O O . ASP A 1 91 ? 0.640 -7.107 -15.414 1.00 91.00 91 ASP A O 1
ATOM 696 N N . LYS A 1 92 ? 2.882 -7.040 -15.211 1.00 89.44 92 LYS A N 1
ATOM 697 C CA . LYS A 1 92 ? 3.009 -8.447 -14.798 1.00 89.44 92 LYS A CA 1
ATOM 698 C C . LYS A 1 92 ? 2.267 -8.695 -13.486 1.00 89.44 92 LYS A C 1
ATOM 700 O O . LYS A 1 92 ? 1.495 -9.649 -13.391 1.00 89.44 92 LYS A O 1
ATOM 705 N N . LEU A 1 93 ? 2.454 -7.812 -12.504 1.00 86.88 93 LEU A N 1
ATOM 706 C CA . LEU A 1 93 ? 1.769 -7.886 -11.217 1.00 86.88 93 LEU A CA 1
ATOM 707 C C . LEU A 1 93 ? 0.245 -7.814 -11.395 1.00 86.88 93 LEU A C 1
ATOM 709 O O . LEU A 1 93 ? -0.486 -8.636 -10.845 1.00 86.88 93 LEU A O 1
ATOM 713 N N . ARG A 1 94 ? -0.243 -6.890 -12.229 1.00 85.31 94 ARG A N 1
ATOM 714 C CA . ARG A 1 94 ? -1.669 -6.749 -12.556 1.00 85.31 94 ARG A CA 1
ATOM 715 C C . ARG A 1 94 ? -2.247 -8.026 -13.163 1.00 85.31 94 ARG A C 1
ATOM 717 O O . ARG A 1 94 ? -3.326 -8.460 -12.765 1.00 85.31 94 ARG A O 1
ATOM 724 N N . ALA A 1 95 ? -1.532 -8.654 -14.097 1.00 85.88 95 ALA A N 1
ATOM 725 C CA . ALA A 1 95 ? -1.963 -9.912 -14.700 1.00 85.88 95 ALA A CA 1
ATOM 726 C C . ALA A 1 95 ? -2.122 -11.033 -13.655 1.00 85.88 95 ALA A C 1
ATOM 728 O O . ALA A 1 95 ? -3.096 -11.784 -13.716 1.00 85.88 95 ALA A O 1
ATOM 729 N N . LEU A 1 96 ? -1.227 -11.107 -12.663 1.00 82.00 96 LEU A N 1
ATOM 730 C CA . LEU A 1 96 ? -1.333 -12.065 -11.555 1.00 82.00 96 LEU A CA 1
ATOM 731 C C . LEU A 1 96 ? -2.560 -11.792 -10.677 1.00 82.00 96 LEU A C 1
ATOM 733 O O . LEU A 1 96 ? -3.325 -12.714 -10.390 1.00 82.00 96 LEU A O 1
ATOM 737 N N . TYR A 1 97 ? -2.789 -10.531 -10.292 1.00 79.25 97 TYR A N 1
ATOM 738 C CA . TYR A 1 97 ? -3.964 -10.170 -9.494 1.00 79.25 97 TYR A CA 1
ATOM 739 C C . TYR A 1 97 ? -5.272 -10.457 -10.224 1.00 79.25 97 TYR A C 1
ATOM 741 O O . TYR A 1 97 ? -6.201 -10.948 -9.594 1.00 79.25 97 TYR A O 1
ATOM 749 N N . ARG A 1 98 ? -5.343 -10.251 -11.542 1.00 79.62 98 ARG A N 1
ATOM 750 C CA . ARG A 1 98 ? -6.532 -10.611 -12.331 1.00 79.62 98 ARG A CA 1
ATOM 751 C C . ARG A 1 98 ? -6.862 -12.098 -12.253 1.00 79.62 98 ARG A C 1
ATOM 753 O O . ARG A 1 98 ? -8.025 -12.449 -12.094 1.00 79.62 98 ARG A O 1
ATOM 760 N N . VAL A 1 99 ? -5.855 -12.971 -12.326 1.00 79.44 99 VAL A N 1
ATOM 761 C CA . VAL A 1 99 ? -6.054 -14.423 -12.170 1.00 79.44 99 VAL A CA 1
ATOM 762 C C . VAL A 1 99 ? -6.542 -14.755 -10.760 1.00 79.44 99 VAL A C 1
ATOM 764 O O . VAL A 1 99 ? -7.481 -15.533 -10.604 1.00 79.44 99 VAL A O 1
ATOM 767 N N . LEU A 1 100 ? -5.945 -14.140 -9.734 1.00 73.12 100 LEU A N 1
ATOM 768 C CA . LEU A 1 100 ? -6.367 -14.330 -8.345 1.00 73.12 100 LEU A CA 1
ATOM 769 C C . LEU A 1 100 ? -7.817 -13.885 -8.139 1.00 73.12 100 LEU A C 1
ATOM 771 O O . LEU A 1 100 ? -8.609 -14.625 -7.564 1.00 73.12 100 LEU A O 1
ATOM 775 N N . GLN A 1 101 ? -8.176 -12.709 -8.642 1.00 72.50 101 GLN A N 1
ATOM 776 C CA . GLN A 1 101 ? -9.501 -12.120 -8.475 1.00 72.50 101 GLN A CA 1
ATOM 777 C C . GLN A 1 101 ? -10.578 -12.863 -9.258 1.00 72.50 101 GLN A C 1
ATOM 779 O O . GLN A 1 101 ? -11.662 -13.059 -8.726 1.00 72.50 101 GLN A O 1
ATOM 784 N N . ALA A 1 102 ? -10.276 -13.355 -10.462 1.00 73.94 102 ALA A N 1
ATOM 785 C CA . ALA A 1 102 ? -11.202 -14.195 -11.221 1.00 73.94 102 ALA A CA 1
ATOM 786 C C . ALA A 1 102 ? -11.581 -15.490 -10.476 1.00 73.94 102 ALA A C 1
ATOM 788 O O . ALA A 1 102 ? -12.610 -16.086 -10.775 1.00 73.94 102 ALA A O 1
ATOM 789 N N . SER A 1 103 ? -10.762 -15.927 -9.511 1.00 69.06 103 SER A N 1
ATOM 790 C CA . SER A 1 103 ? -11.058 -17.077 -8.647 1.00 69.06 103 SER A CA 1
ATOM 791 C C . SER A 1 103 ? -11.857 -16.732 -7.383 1.00 69.06 103 SER A C 1
ATOM 793 O O . SER A 1 103 ? -12.184 -17.632 -6.608 1.00 69.06 103 SER A O 1
ATOM 795 N N . LEU A 1 104 ? -12.135 -15.448 -7.137 1.00 65.19 104 LEU A N 1
ATOM 796 C CA . LEU A 1 104 ? -12.935 -14.982 -6.009 1.00 65.19 104 LEU A CA 1
ATOM 797 C C . LEU A 1 104 ? -14.371 -14.727 -6.494 1.00 65.19 104 LEU A C 1
ATOM 799 O O . LEU A 1 104 ? -14.621 -13.768 -7.214 1.00 65.19 104 LEU A O 1
ATOM 803 N N . ASP A 1 105 ? -15.330 -15.544 -6.051 1.00 56.69 105 ASP A N 1
ATOM 804 C CA . ASP A 1 105 ? -16.773 -15.399 -6.346 1.00 56.69 105 ASP A CA 1
ATOM 805 C C . ASP A 1 105 ? -17.439 -14.194 -5.632 1.00 56.69 105 ASP A C 1
ATOM 807 O O . ASP A 1 105 ?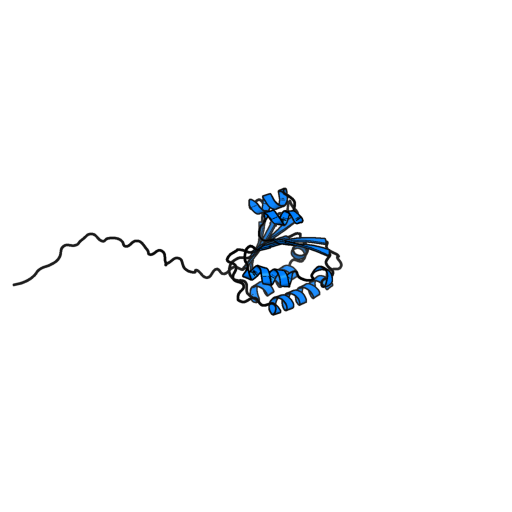 -18.650 -14.166 -5.406 1.00 56.69 105 ASP A O 1
ATOM 811 N N . LEU A 1 106 ? -16.669 -13.182 -5.224 1.00 56.19 106 LEU A N 1
ATOM 812 C CA . LEU A 1 106 ? -17.137 -12.096 -4.365 1.00 56.19 106 LEU A CA 1
ATOM 813 C C . LEU A 1 106 ? -16.805 -10.729 -4.964 1.00 56.19 106 LEU A C 1
ATOM 815 O O . LEU A 1 106 ? -15.645 -10.393 -5.199 1.00 56.19 106 LEU A O 1
ATOM 819 N N . HIS A 1 107 ? -17.842 -9.908 -5.140 1.00 57.00 107 HIS A N 1
ATOM 820 C CA . HIS A 1 107 ? -17.690 -8.470 -5.349 1.00 57.00 107 HIS A CA 1
ATOM 821 C C . HIS A 1 107 ? -17.309 -7.839 -4.007 1.00 57.00 107 HIS A C 1
ATOM 823 O O . HIS A 1 107 ? -18.170 -7.559 -3.176 1.00 57.00 107 HIS A O 1
ATOM 829 N N . LEU A 1 108 ? -16.011 -7.668 -3.772 1.00 62.19 108 LEU A N 1
ATOM 830 C CA . LEU A 1 108 ? -15.508 -6.985 -2.585 1.00 62.19 108 LEU A CA 1
ATOM 831 C C . LEU A 1 108 ? -15.503 -5.478 -2.833 1.00 62.19 108 LEU A C 1
ATOM 833 O O . LEU A 1 108 ? -14.868 -4.999 -3.779 1.00 62.19 108 LEU A O 1
ATOM 837 N N . VAL A 1 109 ? -16.208 -4.750 -1.967 1.00 64.06 109 VAL A N 1
ATOM 838 C CA . VAL A 1 109 ? -16.026 -3.309 -1.812 1.00 64.06 109 VAL A CA 1
ATOM 839 C C . VAL A 1 109 ? -14.996 -3.100 -0.717 1.00 64.06 109 VAL A C 1
ATOM 841 O O . VAL A 1 109 ? -15.226 -3.527 0.409 1.00 64.06 109 VAL A O 1
ATOM 844 N N . ARG A 1 110 ? -13.855 -2.499 -1.062 1.00 84.56 110 ARG A N 1
ATOM 845 C CA . ARG A 1 110 ? -12.773 -2.202 -0.111 1.00 84.56 110 ARG A CA 1
ATOM 846 C C . ARG A 1 110 ? -12.297 -0.769 -0.264 1.00 84.56 110 ARG A C 1
ATOM 848 O O . ARG A 1 110 ? -12.233 -0.260 -1.385 1.00 84.56 110 ARG A O 1
ATOM 855 N N . ARG A 1 111 ? -11.904 -0.155 0.842 1.00 92.38 111 ARG A N 1
ATOM 856 C CA . ARG A 1 111 ? -11.236 1.145 0.876 1.00 92.38 111 ARG A CA 1
ATOM 857 C C . ARG A 1 111 ? -9.729 0.929 0.848 1.00 92.38 111 ARG A C 1
ATOM 859 O O . ARG A 1 111 ? -9.191 0.138 1.623 1.00 92.38 111 ARG A O 1
ATOM 866 N N . ALA A 1 112 ? -9.029 1.633 -0.036 1.00 93.06 112 ALA A N 1
ATOM 867 C CA . ALA A 1 112 ? -7.572 1.600 -0.080 1.00 93.06 112 ALA A CA 1
ATOM 868 C C . ALA A 1 112 ? -6.976 3.002 -0.237 1.00 93.06 112 ALA A C 1
ATOM 870 O O . ALA A 1 112 ? -7.092 3.619 -1.295 1.00 93.06 112 ALA A O 1
ATOM 871 N N . ALA A 1 113 ? -6.280 3.482 0.791 1.00 96.31 113 ALA A N 1
ATOM 872 C CA . ALA A 1 113 ? -5.514 4.723 0.709 1.00 96.31 113 ALA A CA 1
ATOM 873 C C . ALA A 1 113 ? -4.037 4.417 0.450 1.00 96.31 113 ALA A C 1
ATOM 875 O O . ALA A 1 113 ? -3.447 3.574 1.123 1.00 96.31 113 ALA A O 1
ATOM 876 N N . TRP A 1 114 ? -3.427 5.119 -0.502 1.00 97.31 114 TRP A N 1
ATOM 877 C CA . TRP A 1 114 ? -1.985 5.111 -0.740 1.00 97.31 114 TRP A CA 1
ATOM 878 C C . TRP A 1 114 ? -1.406 6.454 -0.306 1.00 97.31 114 TRP A C 1
ATOM 880 O O . TRP A 1 114 ? -1.643 7.469 -0.951 1.00 97.31 114 TRP A O 1
ATOM 890 N N . VAL A 1 115 ? -0.654 6.457 0.792 1.00 98.19 115 VAL A N 1
ATOM 891 C CA . VAL A 1 115 ? 0.066 7.622 1.311 1.00 98.19 115 VAL A CA 1
ATOM 892 C C . VAL 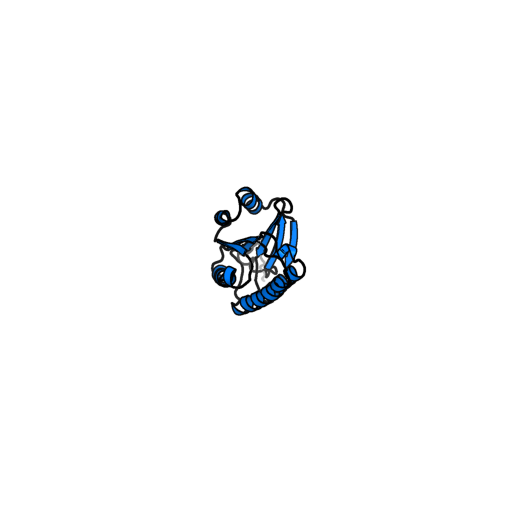A 1 115 ? 1.481 7.590 0.751 1.00 98.19 115 VAL A C 1
ATOM 894 O O . VAL A 1 115 ? 2.284 6.739 1.138 1.00 98.19 115 VAL A O 1
ATOM 897 N N . CYS A 1 116 ? 1.781 8.495 -0.177 1.00 98.25 116 CYS A N 1
ATOM 898 C CA . CYS A 1 116 ? 3.041 8.514 -0.907 1.00 98.25 116 CYS A CA 1
ATOM 899 C C . CYS A 1 116 ? 3.631 9.931 -0.979 1.00 98.25 116 CYS A C 1
ATOM 901 O O . CYS A 1 116 ? 3.311 10.681 -1.893 1.00 98.25 116 CYS A O 1
ATOM 903 N N . PRO A 1 117 ? 4.542 10.309 -0.070 1.00 97.00 117 PRO A N 1
ATOM 904 C CA . PRO A 1 117 ? 5.281 11.565 -0.178 1.00 97.00 117 PRO A CA 1
ATOM 905 C C . PRO A 1 117 ? 6.409 11.505 -1.227 1.00 97.00 117 PRO A C 1
ATOM 907 O O . PRO A 1 117 ? 6.946 12.538 -1.613 1.00 97.00 117 PRO A O 1
ATOM 910 N N . ASN A 1 118 ? 6.788 10.308 -1.693 1.00 96.69 118 ASN A N 1
ATOM 911 C CA . ASN A 1 118 ? 7.902 10.095 -2.617 1.00 96.69 118 ASN A CA 1
ATOM 912 C C . ASN A 1 118 ? 7.494 10.384 -4.083 1.00 96.69 118 ASN A C 1
ATOM 914 O O . ASN A 1 118 ? 6.655 9.658 -4.623 1.00 96.69 118 ASN A O 1
ATOM 918 N N . PRO A 1 119 ? 8.107 11.370 -4.773 1.00 95.12 119 PRO A N 1
ATOM 919 C CA . PRO A 1 119 ? 7.728 11.730 -6.145 1.00 95.12 119 PRO A CA 1
ATOM 920 C C . PRO A 1 119 ? 8.015 10.644 -7.194 1.00 95.12 119 PRO A C 1
ATOM 922 O O . PRO A 1 119 ? 7.258 10.485 -8.153 1.00 95.12 119 PRO A O 1
ATOM 925 N N . SER A 1 120 ? 9.100 9.884 -7.025 1.00 93.75 120 SER A N 1
ATOM 926 C CA . SER A 1 120 ? 9.465 8.798 -7.942 1.00 93.75 120 SER A CA 1
ATOM 927 C C . SER A 1 120 ? 8.467 7.644 -7.843 1.00 93.75 120 SER A C 1
ATOM 929 O O . SER A 1 120 ? 8.005 7.125 -8.859 1.00 93.75 120 SER A O 1
ATOM 931 N N . ALA A 1 121 ? 8.084 7.275 -6.618 1.00 96.06 121 ALA A N 1
ATOM 932 C CA . ALA A 1 121 ? 7.073 6.255 -6.374 1.00 96.06 121 ALA A CA 1
ATOM 933 C C . ALA A 1 121 ? 5.665 6.733 -6.763 1.00 96.06 121 ALA A C 1
ATOM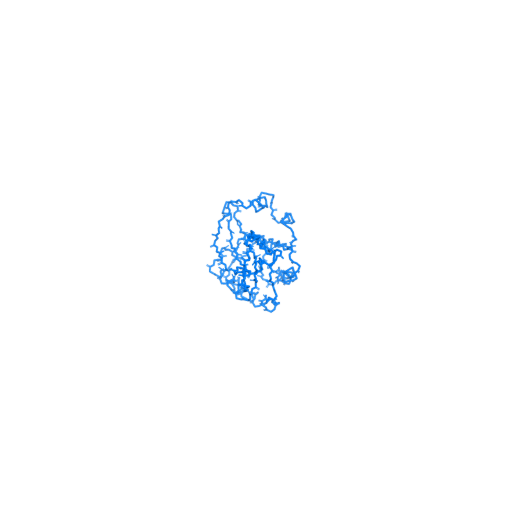 935 O O . ALA A 1 121 ? 4.868 5.927 -7.238 1.00 96.06 121 ALA A O 1
ATOM 936 N N . TRP A 1 122 ? 5.375 8.033 -6.642 1.00 97.38 122 TRP A N 1
ATOM 937 C CA . TRP A 1 122 ? 4.083 8.612 -7.018 1.00 97.38 122 TRP A CA 1
ATOM 938 C C . TRP A 1 122 ? 3.688 8.260 -8.452 1.00 97.38 122 TRP A C 1
ATOM 940 O O . TRP A 1 122 ? 2.603 7.735 -8.679 1.00 97.38 122 TRP A O 1
ATOM 950 N N . SER A 1 123 ? 4.597 8.460 -9.412 1.00 95.12 123 SER A N 1
ATOM 951 C CA . SER A 1 123 ? 4.320 8.198 -10.835 1.00 95.12 123 SER A CA 1
ATOM 952 C C . SER A 1 123 ? 4.022 6.713 -11.104 1.00 95.12 123 SER A C 1
ATOM 954 O O . SER A 1 123 ? 3.153 6.369 -11.907 1.00 95.12 123 SER A O 1
ATOM 956 N N . LEU A 1 124 ? 4.715 5.809 -10.400 1.00 94.31 124 LEU A N 1
ATOM 957 C CA . LEU A 1 124 ? 4.449 4.368 -10.457 1.00 94.31 124 LEU A CA 1
ATOM 958 C C . LEU A 1 124 ? 3.078 4.025 -9.862 1.00 94.31 124 LEU A C 1
ATOM 960 O O . LEU A 1 124 ? 2.361 3.191 -10.417 1.00 94.31 124 LEU A O 1
ATOM 964 N N . LEU A 1 125 ? 2.703 4.665 -8.753 1.00 94.38 125 LEU A N 1
ATOM 965 C CA . LEU A 1 125 ? 1.410 4.452 -8.113 1.00 94.38 125 LEU A CA 1
ATOM 966 C C . LEU A 1 125 ? 0.256 5.012 -8.939 1.00 94.38 125 LEU A C 1
ATOM 968 O O . LEU A 1 125 ? -0.750 4.327 -9.083 1.00 94.38 125 LEU A O 1
ATOM 972 N N . GLU A 1 126 ? 0.396 6.183 -9.555 1.00 95.25 126 GLU A N 1
ATOM 973 C CA . GLU A 1 126 ? -0.602 6.693 -10.501 1.00 95.25 126 GLU A CA 1
ATOM 974 C C . GLU A 1 126 ? -0.848 5.685 -11.625 1.00 95.25 126 GLU A C 1
ATOM 976 O O . GLU A 1 126 ? -1.992 5.322 -11.899 1.00 95.25 126 GLU A O 1
ATOM 981 N N . TYR A 1 127 ? 0.223 5.144 -12.213 1.00 93.00 127 TYR A N 1
ATOM 982 C CA . TYR A 1 127 ? 0.119 4.097 -13.228 1.00 93.00 127 TYR A CA 1
ATOM 983 C C . TYR A 1 127 ? -0.539 2.809 -12.700 1.00 93.00 127 TYR A C 1
ATOM 985 O O . TYR A 1 127 ? -1.329 2.158 -13.392 1.00 93.00 127 TYR A O 1
ATOM 993 N N . TRP A 1 128 ? -0.211 2.411 -11.471 1.00 89.88 128 TRP A N 1
ATOM 994 C CA . TRP A 1 128 ? -0.755 1.217 -10.826 1.00 89.88 128 TRP A CA 1
ATOM 995 C C . TRP A 1 128 ? -2.256 1.332 -10.533 1.00 89.88 128 TRP A C 1
ATOM 997 O O . TRP A 1 128 ? -2.999 0.360 -10.710 1.00 89.88 128 TRP A O 1
ATOM 1007 N N . LEU A 1 129 ? -2.700 2.508 -10.094 1.00 89.00 129 LEU A N 1
ATOM 1008 C CA . LEU A 1 129 ? -4.077 2.781 -9.687 1.00 89.00 129 LEU A CA 1
ATOM 1009 C C . LEU A 1 129 ? -4.963 3.213 -10.865 1.00 89.00 129 LEU A C 1
ATOM 1011 O O . LEU A 1 129 ? -6.185 3.065 -10.783 1.00 89.00 129 LEU A O 1
ATOM 1015 N N . ALA A 1 130 ? -4.367 3.674 -11.969 1.00 87.00 130 ALA A N 1
ATOM 1016 C CA . ALA A 1 130 ? -5.082 4.023 -13.189 1.00 87.00 130 ALA A CA 1
ATOM 1017 C C . ALA A 1 130 ? -5.985 2.875 -13.670 1.00 87.00 130 ALA A C 1
ATOM 1019 O O . ALA A 1 130 ? -5.576 1.713 -13.746 1.00 87.00 130 ALA A O 1
ATOM 1020 N N . ASP A 1 131 ? -7.223 3.228 -14.021 1.00 72.50 131 ASP A N 1
ATOM 1021 C CA . ASP A 1 131 ? -8.237 2.336 -14.587 1.00 72.50 131 ASP A CA 1
ATOM 1022 C C . ASP A 1 131 ? -8.615 1.106 -13.734 1.00 72.50 131 ASP A C 1
ATOM 1024 O O . ASP A 1 131 ? -9.256 0.188 -14.246 1.00 72.50 131 ASP A O 1
ATOM 1028 N N . ARG A 1 132 ? -8.294 1.063 -12.429 1.00 67.75 132 ARG A N 1
ATOM 1029 C CA . ARG A 1 132 ? -8.647 -0.085 -11.563 1.00 67.75 132 ARG A CA 1
ATOM 1030 C C . ARG A 1 132 ? -10.140 -0.428 -11.579 1.00 67.75 132 ARG A C 1
ATOM 1032 O O . ARG A 1 132 ? -10.496 -1.601 -11.648 1.00 67.75 132 ARG A O 1
ATOM 1039 N N . HIS A 1 133 ? -11.010 0.582 -11.584 1.00 57.78 133 HIS A N 1
ATOM 1040 C CA . HIS A 1 133 ? -12.462 0.377 -11.589 1.00 57.78 133 HIS A CA 1
ATOM 1041 C C . HIS A 1 133 ? -12.991 -0.246 -12.890 1.00 57.78 133 HIS A C 1
ATOM 1043 O O . HIS A 1 133 ? -13.983 -0.966 -12.864 1.00 57.78 133 HIS A O 1
ATOM 1049 N N . SER A 1 134 ? -12.348 0.011 -14.035 1.00 51.19 134 SER A N 1
ATOM 1050 C CA . SER A 1 134 ? -12.804 -0.487 -15.342 1.00 51.19 134 SER A CA 1
ATOM 1051 C C . SER A 1 134 ? -12.164 -1.820 -15.740 1.00 51.19 134 SER A C 1
ATOM 1053 O O . SER A 1 134 ? -12.619 -2.458 -16.689 1.00 51.19 134 SER A O 1
ATOM 1055 N N . ARG A 1 135 ? -11.108 -2.253 -15.037 1.00 49.56 135 ARG A N 1
ATOM 1056 C CA . ARG A 1 135 ? -10.205 -3.314 -15.507 1.00 49.56 135 ARG A CA 1
ATOM 1057 C C . ARG A 1 135 ? -10.175 -4.587 -14.671 1.00 49.56 135 ARG A C 1
ATOM 1059 O O . ARG A 1 135 ? -9.761 -5.606 -15.227 1.00 49.56 135 ARG A O 1
ATOM 1066 N N . ASP A 1 136 ? -10.602 -4.533 -13.410 1.00 52.81 136 ASP A N 1
ATOM 1067 C CA . ASP A 1 136 ? -10.369 -5.616 -12.442 1.00 52.81 136 ASP A CA 1
ATOM 1068 C C . ASP A 1 136 ? -11.660 -6.120 -11.751 1.00 52.81 136 ASP A C 1
ATOM 1070 O O . ASP A 1 136 ? -11.611 -7.021 -10.920 1.00 52.81 136 ASP A O 1
ATOM 1074 N N . GLY A 1 137 ? -12.836 -5.568 -12.089 1.00 53.03 137 GLY A N 1
ATOM 1075 C CA . GLY A 1 137 ? -14.137 -6.038 -11.575 1.00 53.03 137 GLY A CA 1
ATOM 1076 C C . GLY A 1 137 ? -14.366 -5.828 -10.070 1.00 53.03 137 GLY A C 1
ATOM 1077 O O . GLY A 1 137 ? -15.390 -6.252 -9.541 1.00 53.03 137 GLY A O 1
ATOM 1078 N N . GLN A 1 138 ? -13.434 -5.167 -9.377 1.00 58.41 138 GLN A N 1
ATOM 1079 C CA . GLN A 1 138 ? -13.536 -4.831 -7.959 1.00 58.41 138 GLN A CA 1
ATOM 1080 C C . GLN A 1 138 ? -14.105 -3.423 -7.769 1.00 58.41 138 GLN A C 1
ATOM 1082 O O . GLN A 1 138 ? -13.590 -2.452 -8.325 1.00 58.41 138 GLN A O 1
ATOM 1087 N N . GLY A 1 139 ? -15.120 -3.292 -6.915 1.00 61.84 139 GLY A N 1
ATOM 1088 C CA . GLY A 1 139 ? -15.611 -1.996 -6.451 1.00 61.84 139 GLY A CA 1
ATOM 1089 C C . GLY A 1 139 ? -14.729 -1.450 -5.332 1.00 61.84 139 GLY A C 1
ATOM 1090 O O . GLY A 1 139 ? -15.186 -1.356 -4.209 1.00 61.84 139 GLY A O 1
ATOM 1091 N N . SER A 1 140 ? -13.447 -1.170 -5.574 1.00 73.25 140 SER A N 1
ATOM 1092 C CA . SER A 1 140 ? -12.594 -0.580 -4.529 1.00 73.25 140 SER A CA 1
ATOM 1093 C C . SER A 1 140 ? -12.672 0.940 -4.562 1.00 73.25 140 SER A C 1
ATOM 1095 O O . SER A 1 140 ? -12.369 1.498 -5.608 1.00 73.25 140 SER A O 1
ATOM 1097 N N . ASP A 1 141 ? -12.973 1.603 -3.449 1.00 87.75 141 ASP A N 1
ATOM 1098 C CA . ASP A 1 141 ? -12.754 3.045 -3.317 1.00 87.75 141 ASP A CA 1
ATOM 1099 C C . ASP A 1 141 ? -11.279 3.286 -2.998 1.00 87.75 141 ASP A C 1
ATOM 1101 O O . ASP A 1 141 ? -10.727 2.726 -2.048 1.00 87.75 141 ASP A O 1
ATOM 1105 N N . VAL A 1 142 ? -10.605 4.076 -3.830 1.00 90.62 142 VAL A N 1
ATOM 1106 C CA . VAL A 1 142 ? -9.151 4.238 -3.770 1.00 90.62 142 VAL A CA 1
ATOM 1107 C C . VAL A 1 142 ? -8.780 5.711 -3.813 1.00 90.62 142 VAL A C 1
ATOM 1109 O O . VAL A 1 142 ? -9.297 6.457 -4.641 1.00 90.62 142 VAL A O 1
ATOM 1112 N N . CYS A 1 143 ? -7.831 6.119 -2.972 1.00 94.12 143 CYS A N 1
ATOM 1113 C CA . CYS A 1 143 ? -7.183 7.423 -3.083 1.00 94.12 143 CYS A CA 1
ATOM 1114 C C . CYS A 1 143 ? -5.654 7.286 -3.056 1.00 94.12 143 CYS A C 1
ATOM 1116 O O . CYS A 1 143 ? -5.101 6.400 -2.402 1.00 94.12 143 CYS A O 1
ATOM 1118 N N . LEU A 1 144 ? -4.978 8.167 -3.793 1.00 96.56 144 LEU A N 1
ATOM 1119 C CA . LEU A 1 144 ? -3.535 8.388 -3.730 1.00 96.56 144 LEU A CA 1
ATOM 1120 C C . LEU A 1 144 ? -3.324 9.801 -3.196 1.00 96.56 144 LEU A C 1
ATOM 1122 O O . LEU A 1 144 ? -3.851 10.757 -3.762 1.00 96.56 144 LEU A O 1
ATOM 1126 N N . VAL A 1 145 ? -2.610 9.913 -2.084 1.00 97.88 145 VAL A N 1
ATOM 1127 C CA . VAL A 1 145 ? -2.486 11.148 -1.308 1.00 97.88 145 VAL A CA 1
ATOM 1128 C C . VAL A 1 145 ? -1.053 11.353 -0.840 1.00 97.88 145 VAL A C 1
ATOM 1130 O O . VAL A 1 145 ? -0.305 10.389 -0.659 1.00 97.88 145 VAL A O 1
ATOM 1133 N N . ALA A 1 146 ? -0.648 12.605 -0.636 1.00 97.25 146 ALA A N 1
ATOM 1134 C CA . ALA A 1 146 ? 0.724 12.917 -0.230 1.00 97.25 146 ALA A CA 1
ATOM 1135 C C . ALA A 1 146 ? 0.937 12.727 1.279 1.00 97.25 146 ALA A C 1
ATOM 1137 O O . ALA A 1 146 ? 2.053 12.463 1.730 1.00 97.25 146 ALA A O 1
ATOM 1138 N N . SER A 1 147 ? -0.135 12.843 2.068 1.00 97.75 147 SER A N 1
ATOM 1139 C CA . SER A 1 147 ? -0.090 12.769 3.526 1.00 97.75 147 SER A CA 1
ATOM 1140 C C . SER A 1 147 ? -1.198 11.891 4.105 1.00 97.75 147 SER A C 1
ATOM 1142 O O . SER A 1 147 ? -2.259 11.711 3.514 1.00 97.75 147 SER A O 1
ATOM 1144 N N . LEU A 1 148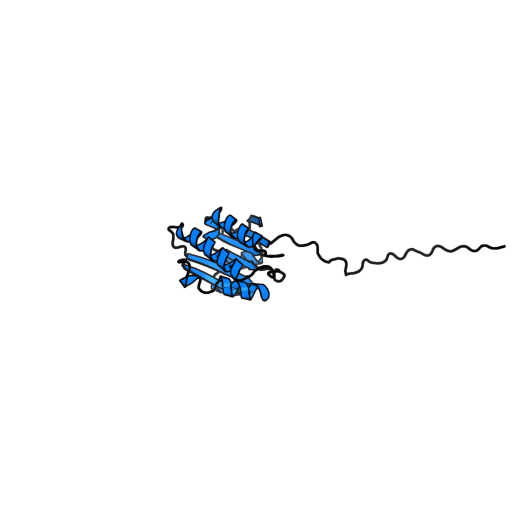 ? -0.969 11.359 5.310 1.00 97.56 148 LEU A N 1
ATOM 1145 C CA . LEU A 1 148 ? -1.966 10.538 6.005 1.00 97.56 148 LEU A CA 1
ATOM 1146 C C . LEU A 1 148 ? -3.255 11.320 6.314 1.00 97.56 148 LEU A C 1
ATOM 1148 O O . LEU A 1 148 ? -4.330 10.737 6.325 1.00 97.56 148 LEU A O 1
ATOM 1152 N N . ALA A 1 149 ? -3.171 12.635 6.536 1.00 97.25 149 ALA A N 1
ATOM 1153 C CA . ALA A 1 149 ? -4.344 13.461 6.832 1.00 97.25 149 ALA A CA 1
ATOM 1154 C C . ALA A 1 149 ? -5.330 13.525 5.650 1.00 97.25 149 ALA A C 1
ATOM 1156 O O . ALA A 1 149 ? -6.546 13.554 5.842 1.00 97.25 149 ALA A O 1
ATOM 1157 N N . GLU A 1 150 ? -4.818 13.495 4.420 1.00 97.56 150 GLU A N 1
ATOM 1158 C CA . GLU A 1 150 ? -5.623 13.480 3.194 1.00 97.56 150 GLU A CA 1
ATOM 1159 C C . GLU A 1 150 ? -6.350 12.141 2.973 1.00 97.56 150 GLU A C 1
ATOM 1161 O O . GLU A 1 150 ? -7.328 12.090 2.230 1.00 97.56 150 GLU A O 1
ATOM 1166 N N . ALA A 1 151 ? -5.949 11.059 3.654 1.00 96.88 151 ALA A N 1
ATOM 1167 C CA . ALA A 1 151 ? -6.671 9.784 3.605 1.00 96.88 151 ALA A CA 1
ATOM 1168 C C . ALA A 1 151 ? -8.055 9.840 4.290 1.00 96.88 151 ALA A C 1
ATOM 1170 O O . ALA A 1 151 ? -8.829 8.889 4.178 1.00 96.88 151 ALA A O 1
ATOM 1171 N N . SER A 1 152 ? -8.407 10.975 4.910 1.00 96.56 152 SER A N 1
ATOM 1172 C CA . SER A 1 152 ? -9.751 11.270 5.440 1.00 96.56 152 SER A CA 1
ATOM 1173 C C . SER A 1 152 ? -10.857 11.273 4.383 1.00 96.56 152 SER A C 1
ATOM 1175 O O . SER A 1 152 ? -12.039 11.254 4.712 1.00 96.56 152 SER A O 1
ATOM 1177 N N . LEU A 1 153 ? -10.482 11.240 3.101 1.00 94.06 153 LEU A N 1
ATOM 1178 C CA . LEU A 1 153 ? -11.400 10.977 1.995 1.00 94.06 153 LEU A CA 1
ATOM 1179 C C . LEU A 1 153 ? -12.069 9.596 2.084 1.00 94.06 153 LEU A C 1
ATOM 1181 O O . LEU A 1 153 ? -13.167 9.437 1.560 1.00 94.06 153 LEU A O 1
ATOM 1185 N N . LEU A 1 154 ? -11.407 8.609 2.702 1.00 95.38 154 LEU A N 1
ATOM 1186 C CA . LEU A 1 154 ? -11.891 7.226 2.796 1.00 95.38 154 LEU A CA 1
ATOM 1187 C C . LEU A 1 154 ? -11.980 6.707 4.236 1.00 95.38 154 LEU A C 1
ATOM 1189 O O . LEU A 1 154 ? -12.852 5.892 4.528 1.00 95.38 154 LEU A O 1
ATOM 1193 N N . PHE A 1 155 ? -11.089 7.148 5.121 1.00 96.25 155 PHE A N 1
ATOM 1194 C CA . PHE A 1 155 ? -10.987 6.654 6.496 1.00 96.25 155 PHE A CA 1
ATOM 1195 C C . PHE A 1 155 ? -11.434 7.714 7.498 1.00 96.25 155 PHE A C 1
ATOM 1197 O O . PHE A 1 155 ? -11.257 8.910 7.265 1.00 96.25 155 PHE A O 1
ATOM 1204 N N . ASP A 1 156 ? -12.020 7.287 8.610 1.00 97.00 156 ASP A N 1
ATOM 1205 C CA . ASP A 1 156 ? -12.481 8.208 9.645 1.00 97.00 156 ASP A CA 1
ATOM 1206 C C . ASP A 1 156 ? -11.335 8.721 10.544 1.00 97.00 156 ASP A C 1
ATOM 1208 O O . ASP A 1 156 ? -10.171 8.321 10.441 1.00 97.00 156 ASP A O 1
ATOM 1212 N N . GLU A 1 157 ? -11.655 9.668 11.428 1.00 96.88 157 GLU A N 1
ATOM 1213 C CA . GLU A 1 157 ? -10.670 10.285 12.321 1.00 96.88 157 GLU A CA 1
ATOM 1214 C C . GLU A 1 157 ? -10.048 9.282 13.310 1.00 96.88 157 GLU A C 1
ATOM 1216 O O . GLU A 1 157 ? -8.862 9.399 13.631 1.00 96.88 157 GLU A O 1
ATOM 1221 N N . GLU A 1 158 ? -10.806 8.289 13.785 1.00 96.44 158 GLU A N 1
ATOM 1222 C CA . GLU A 1 158 ? -10.320 7.287 14.739 1.00 96.44 158 GLU A CA 1
ATOM 1223 C C . GLU A 1 158 ? -9.328 6.326 14.071 1.00 96.44 158 GLU A C 1
ATOM 1225 O O . GLU A 1 158 ? -8.250 6.055 14.623 1.00 96.44 158 GLU A O 1
ATOM 1230 N N . GLU A 1 159 ? -9.650 5.867 12.861 1.00 97.25 159 GLU A N 1
ATOM 1231 C CA . GLU A 1 159 ? -8.787 5.035 12.024 1.00 97.25 159 GLU A CA 1
ATOM 1232 C C . GLU A 1 159 ? -7.453 5.751 11.755 1.00 97.25 159 GL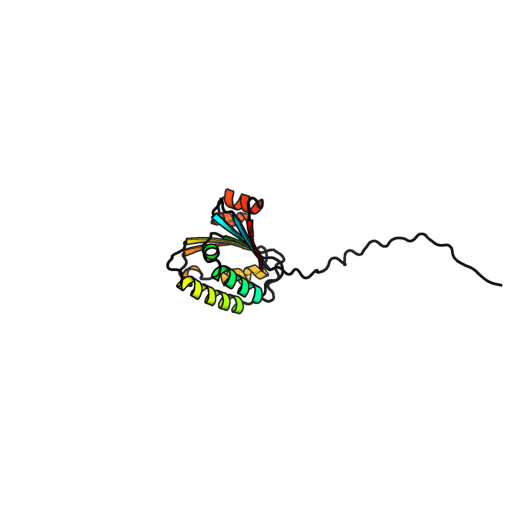U A C 1
ATOM 1234 O O . GLU A 1 159 ? -6.373 5.224 12.056 1.00 97.25 159 GLU A O 1
ATOM 1239 N N . LEU A 1 160 ? -7.503 6.999 11.278 1.00 97.88 160 LEU A N 1
ATOM 1240 C CA . LEU A 1 160 ? -6.304 7.782 10.961 1.00 97.88 160 LEU A CA 1
ATOM 1241 C C . LEU A 1 160 ? -5.482 8.143 12.202 1.00 97.88 160 LEU A C 1
ATOM 1243 O O . LEU A 1 160 ? -4.248 8.081 12.167 1.00 97.88 160 LEU A O 1
ATOM 1247 N N . ALA A 1 161 ? -6.132 8.479 13.319 1.00 97.06 161 ALA A N 1
ATOM 1248 C CA . ALA A 1 161 ? -5.442 8.736 14.580 1.00 97.06 161 ALA A CA 1
ATOM 1249 C C . ALA A 1 161 ? -4.719 7.481 15.096 1.00 97.06 161 ALA A C 1
ATOM 1251 O O . ALA A 1 161 ? -3.616 7.585 15.647 1.00 97.06 161 ALA A O 1
ATOM 1252 N N . THR A 1 162 ? -5.308 6.300 14.895 1.00 97.12 162 THR A N 1
ATOM 1253 C CA . THR A 1 162 ? -4.706 5.010 15.256 1.00 97.12 162 THR A CA 1
ATOM 1254 C C . THR A 1 162 ? -3.447 4.739 14.440 1.00 97.12 162 THR A C 1
ATOM 1256 O O . THR A 1 162 ? -2.410 4.407 15.025 1.00 97.12 162 THR A O 1
ATOM 1259 N N . VAL A 1 163 ? -3.491 4.971 13.122 1.00 97.19 163 VAL A N 1
ATOM 1260 C CA . VAL A 1 163 ? -2.315 4.867 12.239 1.00 97.19 163 VAL A CA 1
ATOM 1261 C C . VAL A 1 163 ? -1.237 5.872 12.633 1.00 97.19 163 VAL A C 1
ATOM 1263 O O . VAL A 1 163 ? -0.085 5.490 12.829 1.00 97.19 163 VAL A O 1
ATOM 1266 N N . SER A 1 164 ? -1.602 7.144 12.815 1.00 97.00 164 SER A N 1
ATOM 1267 C CA . SER A 1 164 ? -0.655 8.216 13.151 1.00 97.00 164 SER A CA 1
ATOM 1268 C C . SER A 1 164 ? 0.091 7.958 14.463 1.00 97.00 164 SER A C 1
ATOM 1270 O O . SER A 1 164 ? 1.280 8.258 14.570 1.00 97.00 164 SER A O 1
ATOM 1272 N N . ARG A 1 165 ? -0.587 7.380 15.461 1.00 96.81 165 ARG A N 1
ATOM 1273 C CA . ARG A 1 165 ? 0.002 7.039 16.767 1.00 96.81 165 ARG A CA 1
ATOM 1274 C C . ARG A 1 165 ? 0.611 5.640 16.812 1.00 96.81 165 ARG A C 1
ATOM 1276 O O . ARG A 1 165 ? 1.165 5.268 17.843 1.00 96.81 165 ARG A O 1
ATOM 1283 N N . TRP A 1 166 ? 0.482 4.875 15.730 1.00 96.88 166 TRP A N 1
ATOM 1284 C CA . TRP A 1 166 ? 0.912 3.484 15.624 1.00 96.88 166 TRP A CA 1
ATOM 1285 C C . TRP A 1 166 ? 0.433 2.601 16.789 1.00 96.88 166 TRP A C 1
ATOM 1287 O O . TRP A 1 166 ? 1.204 1.870 17.413 1.00 96.88 166 TRP A O 1
ATOM 1297 N N . ARG A 1 167 ? -0.853 2.696 17.137 1.00 93.69 167 ARG A N 1
ATOM 1298 C CA . ARG A 1 167 ? -1.422 1.990 18.295 1.00 93.69 167 ARG A CA 1
ATOM 1299 C C . ARG A 1 167 ? -2.105 0.697 17.862 1.00 93.69 167 ARG A C 1
ATOM 1301 O O . ARG A 1 167 ? -2.856 0.710 16.906 1.00 93.69 167 ARG A O 1
ATOM 1308 N N . GLY A 1 168 ? -1.896 -0.391 18.606 1.00 93.56 168 GLY A N 1
ATOM 1309 C CA . GLY A 1 168 ? -2.702 -1.616 18.471 1.00 93.56 168 GLY A CA 1
ATOM 1310 C C . GLY A 1 168 ? -2.418 -2.471 17.231 1.00 93.56 168 GLY A C 1
ATOM 1311 O O . GLY A 1 168 ? -3.126 -3.447 17.006 1.00 93.56 168 GLY A O 1
ATOM 1312 N N . PHE A 1 169 ? -1.388 -2.137 16.450 1.00 96.88 169 PHE A N 1
ATOM 1313 C CA . PHE A 1 169 ? -0.997 -2.915 15.279 1.00 96.88 169 PHE A CA 1
ATOM 1314 C C . PHE A 1 169 ? -0.219 -4.175 15.655 1.00 96.88 169 PHE A C 1
ATOM 1316 O O . PHE A 1 169 ? 0.700 -4.130 16.474 1.00 96.88 169 PHE A O 1
ATOM 1323 N N . THR A 1 170 ? -0.549 -5.279 14.989 1.00 97.31 170 THR A N 1
ATOM 1324 C CA . THR A 1 170 ? 0.223 -6.527 15.014 1.00 97.31 170 THR A CA 1
ATOM 1325 C C . THR A 1 170 ? 0.890 -6.729 13.660 1.00 97.31 170 THR A C 1
ATOM 1327 O O . THR A 1 170 ? 0.231 -6.593 12.633 1.00 97.31 170 THR A O 1
ATOM 1330 N N . GLU A 1 171 ? 2.189 -7.034 13.641 1.00 96.31 171 GLU A N 1
ATOM 1331 C CA . GLU A 1 171 ? 2.884 -7.413 12.404 1.00 96.31 171 GLU A CA 1
ATOM 1332 C C . GLU A 1 171 ? 2.411 -8.797 11.954 1.00 96.31 171 GLU A C 1
ATOM 1334 O O . GLU A 1 171 ? 2.479 -9.760 12.718 1.00 96.31 171 GLU A O 1
ATOM 1339 N N . LEU A 1 172 ? 1.937 -8.887 10.715 1.00 94.50 172 LEU A N 1
ATOM 1340 C CA . LEU A 1 172 ? 1.481 -10.133 10.107 1.00 94.50 172 LEU A CA 1
ATOM 1341 C C . LEU A 1 172 ? 2.585 -10.803 9.293 1.00 94.50 172 LEU A C 1
ATOM 1343 O O . LEU A 1 172 ? 2.745 -12.023 9.328 1.00 94.50 172 LEU A O 1
ATOM 1347 N N . HIS A 1 173 ? 3.323 -10.007 8.517 1.00 94.62 173 HIS A N 1
ATOM 1348 C CA . HIS A 1 173 ? 4.290 -10.520 7.557 1.00 94.62 173 HIS A CA 1
ATOM 1349 C C . HIS A 1 173 ? 5.273 -9.449 7.101 1.00 94.62 173 HIS A C 1
ATOM 1351 O O . HIS A 1 173 ? 4.940 -8.264 7.074 1.00 94.62 173 HIS A O 1
ATOM 1357 N N . ARG A 1 174 ? 6.458 -9.884 6.671 1.00 94.31 174 ARG A N 1
ATOM 1358 C CA . ARG A 1 174 ? 7.531 -9.024 6.178 1.00 94.31 174 ARG A CA 1
ATOM 1359 C C . ARG A 1 174 ? 8.228 -9.664 4.982 1.00 94.31 174 ARG A C 1
ATOM 1361 O O . ARG A 1 174 ? 8.508 -10.862 5.012 1.00 94.31 174 ARG A O 1
ATOM 1368 N N . ILE A 1 175 ? 8.507 -8.834 3.979 1.00 92.06 175 ILE A N 1
ATOM 1369 C CA . ILE A 1 175 ? 9.145 -9.156 2.697 1.00 92.06 175 ILE A CA 1
ATOM 1370 C C . ILE A 1 175 ? 10.410 -8.310 2.524 1.00 92.06 175 ILE A C 1
ATOM 1372 O O . ILE A 1 175 ? 10.347 -7.065 2.708 1.00 92.06 175 ILE A O 1
#

Secondary structure (DSSP, 8-state):
------------PPPPPTT-----------EEEEETTTTEEEEEE-SB--HHHHHHHHHHHHH-HHHHHSEEEEEE-TT-B-TT--HHHHHHHHHHHHHHHHT-----EEEEEEE---HHHHHHHHHHHTTHHHHS--EEEEEEESSGGGGGGTS-HHHHHHHHTT-S-EEEEE-

Radius of gyration: 23.38 Å; chains: 1; bounding box: 96×33×42 Å

pLDDT: mean 81.65, std 19.58, range [36.0, 98.25]